Protein 3OC8 (pdb70)

Radius of gyration: 16.74 Å; Cα contacts (8 Å, |Δi|>4): 259; chains: 1; bounding box: 58×38×37 Å

Structure (mmCIF, N/CA/C/O backbone):
data_3OC8
#
_entry.id   3OC8
#
_cell.length_a   64.220
_cell.length_b   80.300
_cell.length_c   56.090
_cell.angle_alpha   90.00
_cell.angle_beta   90.00
_cell.angle_gamma   90.00
#
_symmetry.space_group_name_H-M   'C 2 2 21'
#
loop_
_entity.id
_entity.type
_entity.pdbx_description
1 polymer 'Toxin coregulated pilus biosynthesis protein F'
2 non-polymer '1,4-DIETHYLENE DIOXIDE'
3 non-polymer GLYCEROL
4 non-polymer 'SULFATE ION'
5 water water
#
loop_
_atom_site.group_PDB
_atom_site.id
_atom_site.type_symbol
_atom_site.label_atom_id
_atom_site.label_alt_id
_atom_site.label_comp_id
_atom_site.label_asym_id
_atom_site.label_entity_id
_atom_site.label_seq_id
_atom_site.pdbx_PDB_ins_code
_atom_site.Cartn_x
_atom_site.Cartn_y
_atom_site.Cartn_z
_atom_site.occupancy
_atom_site.B_iso_or_equiv
_atom_site.auth_seq_id
_atom_site.auth_comp_id
_atom_site.auth_asym_id
_atom_site.auth_atom_id
_atom_site.pdbx_PDB_model_num
ATOM 1 N N . MET A 1 4 ? 60.390 4.628 -30.086 1.00 38.85 185 MET A N 1
ATOM 2 C CA . MET A 1 4 ? 59.311 5.647 -30.173 1.00 38.66 185 MET A CA 1
ATOM 3 C C . MET A 1 4 ? 58.617 5.817 -28.807 1.00 36.28 185 MET A C 1
ATOM 4 O O . MET A 1 4 ? 58.514 4.898 -27.987 1.00 35.52 185 MET A O 1
ATOM 6 N N . GLU A 1 5 ? 58.130 7.031 -28.610 1.00 35.20 186 GLU A N 1
ATOM 7 C CA . GLU A 1 5 ? 57.491 7.504 -27.374 1.00 32.53 186 GLU A CA 1
ATOM 8 C C . GLU A 1 5 ? 56.121 6.863 -27.268 1.00 29.28 186 GLU A C 1
ATOM 9 O O . GLU A 1 5 ? 55.501 6.638 -28.282 1.00 29.54 186 GLU A O 1
ATOM 15 N N . ILE A 1 6 ? 55.630 6.605 -26.064 1.00 26.65 187 ILE A N 1
ATOM 16 C CA . ILE A 1 6 ? 54.327 5.938 -25.921 1.00 23.90 187 ILE A CA 1
ATOM 17 C C . ILE A 1 6 ? 53.256 6.960 -25.554 1.00 22.19 187 ILE A C 1
ATOM 18 O O . ILE A 1 6 ? 53.413 7.733 -24.612 1.00 20.04 187 ILE A O 1
ATOM 23 N N . TYR A 1 7 ? 52.178 6.954 -26.331 1.00 20.74 188 TYR A N 1
ATOM 24 C CA . TYR A 1 7 ? 51.021 7.739 -26.080 1.00 20.73 188 TYR A CA 1
ATOM 25 C C . TYR A 1 7 ? 49.836 6.816 -25.823 1.00 21.02 188 TYR A C 1
ATOM 26 O O . TYR A 1 7 ? 49.178 6.415 -26.780 1.00 21.64 188 TYR A O 1
ATOM 35 N N . PRO A 1 8 ? 49.523 6.516 -24.540 1.00 20.25 189 PRO A N 1
ATOM 36 C CA . PRO A 1 8 ? 48.395 5.613 -24.260 1.00 19.84 189 PRO A CA 1
ATOM 37 C C . PRO A 1 8 ? 47.071 6.261 -24.584 1.00 20.10 189 PRO A C 1
ATOM 38 O O . PRO A 1 8 ? 47.015 7.499 -24.775 1.00 20.32 189 PRO A O 1
ATOM 42 N N . HIS A 1 9 ? 46.007 5.468 -24.674 1.00 20.19 190 HIS A N 1
ATOM 43 C CA . HIS A 1 9 ? 44.703 6.047 -24.897 1.00 21.02 190 HIS A CA 1
ATOM 44 C C . HIS A 1 9 ? 44.286 6.818 -23.617 1.00 19.07 190 HIS A C 1
ATOM 45 O O . HIS A 1 9 ? 44.312 6.289 -22.531 1.00 20.11 190 HIS A O 1
ATOM 52 N N . ILE A 1 10 ? 43.914 8.067 -23.766 1.00 19.13 191 ILE A N 1
ATOM 53 C CA . ILE A 1 10 ? 43.513 8.927 -22.638 1.00 18.41 191 ILE A CA 1
ATOM 54 C C . ILE A 1 10 ? 42.177 9.542 -23.032 1.00 18.81 191 ILE A C 1
ATOM 55 O O . ILE A 1 10 ? 42.086 10.223 -24.047 1.00 20.12 191 ILE A O 1
ATOM 60 N N . LYS A 1 11 ? 41.130 9.304 -22.247 1.00 17.99 192 LYS A N 1
ATOM 61 C CA . LYS A 1 11 ? 39.894 10.057 -22.411 1.00 17.35 192 LYS A CA 1
ATOM 62 C C . LYS A 1 11 ? 39.974 11.206 -21.415 1.00 16.43 192 LYS A C 1
ATOM 63 O O . LYS A 1 11 ? 40.332 10.992 -20.248 1.00 14.45 192 LYS A O 1
ATOM 69 N N . VAL A 1 12 ? 39.698 12.422 -21.910 1.00 16.19 193 VAL A N 1
ATOM 70 C CA . VAL A 1 12 ? 39.590 13.652 -21.097 1.00 15.43 193 VAL A CA 1
ATOM 71 C C . VAL A 1 12 ? 38.114 13.919 -20.812 1.00 15.99 193 VAL A C 1
ATOM 72 O O . VAL A 1 12 ? 37.348 14.254 -21.702 1.00 17.29 193 VAL A O 1
ATOM 76 N N . TYR A 1 13 ? 37.700 13.770 -19.568 1.00 14.61 194 TYR A N 1
ATOM 77 C CA . TYR A 1 13 ? 36.337 14.107 -19.230 1.00 15.25 194 TYR A CA 1
ATOM 78 C C . TYR A 1 13 ? 36.104 15.625 -19.192 1.00 15.63 194 TYR A C 1
ATOM 79 O O . TYR A 1 13 ? 36.789 16.384 -18.466 1.00 14.73 194 TYR A O 1
ATOM 88 N N . GLU A 1 14 ? 35.102 16.045 -19.930 1.00 15.12 195 GLU A N 1
ATOM 89 C CA . GLU A 1 14 ? 34.710 17.436 -19.969 1.00 17.20 195 GLU A CA 1
ATOM 90 C C . GLU A 1 14 ? 33.216 17.549 -19.815 1.00 16.91 195 GLU A C 1
ATOM 91 O O . GLU A 1 14 ? 32.486 16.619 -20.104 1.00 15.88 195 GLU A O 1
ATOM 97 N N . GLY A 1 15 ? 32.782 18.699 -19.304 1.00 18.00 196 GLY A N 1
ATOM 98 C CA . GLY A 1 15 ? 31.380 18.962 -19.078 1.00 18.19 196 GLY A CA 1
ATOM 99 C C . GLY A 1 15 ? 31.140 19.727 -17.795 1.00 18.05 196 GLY A C 1
ATOM 100 O O . GLY A 1 15 ? 32.069 20.210 -17.176 1.00 18.98 196 GLY A O 1
ATOM 101 N N . THR A 1 16 ? 29.885 19.753 -17.386 1.00 17.84 197 THR A N 1
ATOM 102 C CA . THR A 1 16 ? 29.428 20.486 -16.237 1.00 17.74 197 THR A CA 1
ATOM 103 C C . THR A 1 16 ? 28.710 19.496 -15.303 1.00 17.37 197 THR A C 1
ATOM 104 O O . THR A 1 16 ? 27.755 18.808 -15.689 1.00 18.33 197 THR A O 1
ATOM 108 N N . LEU A 1 17 ? 29.195 19.396 -14.086 1.00 16.88 198 LEU A N 1
ATOM 109 C CA . LEU A 1 17 ? 28.572 18.493 -13.097 1.00 16.29 198 LEU A CA 1
ATOM 110 C C . LEU A 1 17 ? 27.479 19.273 -12.374 1.00 16.32 198 LEU A C 1
ATOM 111 O O . LEU A 1 17 ? 27.128 20.412 -12.805 1.00 18.00 198 LEU A O 1
ATOM 116 N N . SER A 1 18 ? 26.939 18.695 -11.303 1.00 15.19 199 SER A N 1
ATOM 117 C CA . SER A 1 18 ? 25.685 19.189 -10.710 1.00 15.34 199 SER A CA 1
ATOM 118 C C . SER A 1 18 ? 25.738 20.625 -10.201 1.00 16.33 199 SER A C 1
ATOM 119 O O . SER A 1 18 ? 26.734 21.032 -9.554 1.00 17.73 199 SER A O 1
ATOM 122 N N . ARG A 1 19 ? 24.682 21.385 -10.524 1.00 16.82 200 ARG A N 1
ATOM 123 C CA . ARG A 1 19 ? 24.536 22.769 -10.057 1.00 17.78 200 ARG A CA 1
ATOM 124 C C . ARG A 1 19 ? 23.076 23.059 -9.706 1.00 17.36 200 ARG A C 1
ATOM 125 O O . ARG A 1 19 ? 22.171 22.795 -10.522 1.00 17.65 200 ARG A O 1
ATOM 133 N N . LEU A 1 20 ? 22.870 23.608 -8.514 1.00 16.17 201 LEU A N 1
ATOM 134 C CA . LEU A 1 20 ? 21.551 24.052 -8.076 1.00 16.30 201 LEU A CA 1
ATOM 135 C C . LEU A 1 20 ? 21.720 25.459 -7.458 1.00 16.76 201 LEU A C 1
ATOM 136 O O . LEU A 1 20 ? 21.880 25.610 -6.257 1.00 15.33 201 LEU A O 1
ATOM 141 N N . LYS A 1 21 ? 21.764 26.458 -8.348 1.00 17.33 202 LYS A N 1
ATOM 142 C CA . LYS A 1 21 ? 22.153 27.819 -7.999 1.00 18.39 202 LYS A CA 1
ATOM 143 C C . LYS A 1 21 ? 21.315 28.859 -8.755 1.00 19.12 202 LYS A C 1
ATOM 144 O O . LYS A 1 21 ? 20.873 28.597 -9.876 1.00 17.66 202 LYS A O 1
ATOM 150 N N . PRO A 1 22 ? 21.159 30.084 -8.176 1.00 20.84 203 PRO A N 1
ATOM 151 C CA . PRO A 1 22 ? 20.407 31.106 -8.933 1.00 21.56 203 PRO A CA 1
ATOM 152 C C . PRO A 1 22 ? 21.031 31.427 -10.296 1.00 21.93 203 PRO A C 1
ATOM 153 O O . PRO A 1 22 ? 22.214 31.192 -10.508 1.00 22.50 203 PRO A O 1
ATOM 157 N N . GLY A 1 23 ? 20.206 31.916 -11.211 1.00 22.63 204 GLY A N 1
ATOM 158 C CA . GLY A 1 23 ? 20.651 32.463 -12.487 1.00 24.21 204 GLY A C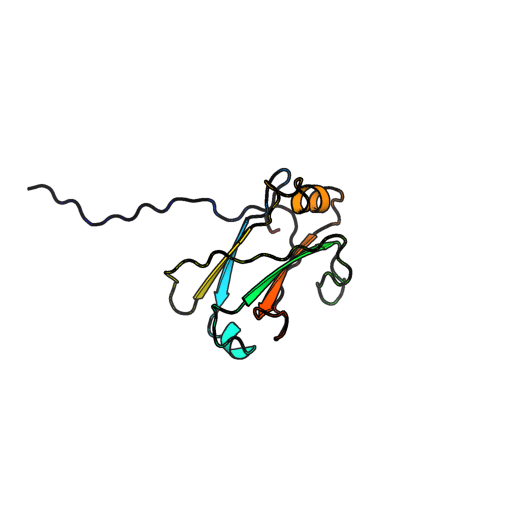A 1
ATOM 159 C C . GLY A 1 23 ? 20.999 31.468 -13.585 1.00 24.92 204 GLY A C 1
ATOM 160 O O . GLY A 1 23 ? 21.497 31.851 -14.638 1.00 24.91 204 GLY A O 1
ATOM 161 N N . GLY A 1 24 ? 20.705 30.189 -13.375 1.00 23.89 205 GLY A N 1
ATOM 162 C CA . GLY A 1 24 ? 21.012 29.176 -14.411 1.00 23.25 205 GLY A CA 1
ATOM 163 C C . GLY A 1 24 ? 20.138 27.946 -14.214 1.00 21.32 205 GLY A C 1
ATOM 164 O O . GLY A 1 24 ? 19.531 27.777 -13.134 1.00 20.21 205 GLY A O 1
ATOM 165 N N . ALA A 1 25 ? 20.046 27.132 -15.271 1.00 19.74 206 ALA A N 1
ATOM 166 C CA . ALA A 1 25 ? 19.427 25.802 -15.193 1.00 18.05 206 ALA A CA 1
ATOM 167 C C . ALA A 1 25 ? 19.950 25.003 -13.989 1.00 16.35 206 ALA A C 1
ATOM 168 O O . ALA A 1 25 ? 21.147 25.065 -13.563 1.00 14.48 206 ALA A O 1
ATOM 170 N N . MET A 1 26 ? 19.041 24.233 -13.409 1.00 16.06 207 MET A N 1
ATOM 171 C CA . MET A 1 26 ? 19.497 23.176 -12.542 1.00 14.81 207 MET A CA 1
ATOM 172 C C . MET A 1 26 ? 20.155 22.139 -13.437 1.00 13.79 207 MET A C 1
ATOM 173 O O . MET A 1 26 ? 19.608 21.745 -14.446 1.00 13.37 207 MET A O 1
ATOM 178 N N . ILE A 1 27 ? 21.330 21.693 -13.021 1.00 13.50 208 ILE A N 1
ATOM 179 C CA . ILE A 1 27 ? 21.953 20.496 -13.572 1.00 13.07 208 ILE A CA 1
ATOM 180 C C . ILE A 1 27 ? 22.078 19.488 -12.466 1.00 11.93 208 ILE A C 1
ATOM 181 O O . ILE A 1 27 ? 22.743 19.759 -11.464 1.00 10.63 208 ILE A O 1
ATOM 186 N N . ALA A 1 28 ? 21.391 18.331 -12.610 1.00 12.38 209 ALA A N 1
ATOM 187 C CA . ALA A 1 28 ? 21.452 17.264 -11.585 1.00 11.82 209 ALA A CA 1
ATOM 188 C C . ALA A 1 28 ? 22.049 16.021 -12.271 1.00 12.73 209 ALA A C 1
ATOM 189 O O . ALA A 1 28 ? 21.414 15.402 -13.145 1.00 11.94 209 ALA A O 1
ATOM 191 N N . VAL A 1 29 ? 23.282 15.681 -11.932 1.00 12.09 210 VAL A N 1
ATOM 192 C CA . VAL A 1 29 ? 23.909 14.485 -12.500 1.00 12.32 210 VAL A CA 1
ATOM 193 C C . VAL A 1 29 ? 23.712 13.401 -11.463 1.00 12.77 210 VAL A C 1
ATOM 194 O O . VAL A 1 29 ? 24.472 13.356 -10.453 1.00 11.57 210 VAL A O 1
ATOM 198 N N . LEU A 1 30 ? 22.660 12.593 -11.661 1.00 12.45 211 LEU A N 1
ATOM 199 C CA . LEU A 1 30 ? 22.155 11.703 -10.604 1.00 12.90 211 LEU A CA 1
ATOM 200 C C . LEU A 1 30 ? 22.489 10.260 -10.927 1.00 12.84 211 LEU A C 1
ATOM 201 O O . LEU A 1 30 ? 22.257 9.817 -12.067 1.00 13.83 211 LEU A O 1
ATOM 206 N N . GLU A 1 31 ? 22.945 9.527 -9.913 1.00 11.80 212 GLU A N 1
ATOM 207 C CA . GLU A 1 31 ? 23.224 8.096 -10.044 1.00 11.62 212 GLU A CA 1
ATOM 208 C C . GLU A 1 31 ? 22.347 7.301 -9.077 1.00 12.06 212 GLU A C 1
ATOM 209 O O . GLU A 1 31 ? 22.343 7.535 -7.890 1.00 12.99 212 GLU A O 1
ATOM 215 N N . TYR A 1 32 ? 21.597 6.367 -9.639 1.00 11.76 213 TYR A N 1
ATOM 216 C CA . TYR A 1 32 ? 20.733 5.453 -8.937 1.00 12.85 213 TYR A CA 1
ATOM 217 C C . TYR A 1 32 ? 21.407 4.070 -8.941 1.00 13.86 213 TYR A C 1
ATOM 218 O O . TYR A 1 32 ? 22.388 3.820 -9.728 1.00 15.05 213 TYR A O 1
ATOM 227 N N . ASP A 1 33 ? 20.902 3.200 -8.083 1.00 15.71 214 ASP A N 1
ATOM 228 C CA . ASP A 1 33 ? 21.246 1.791 -8.091 1.00 18.32 214 ASP A CA 1
ATOM 229 C C . ASP A 1 33 ? 20.267 0.975 -8.942 1.00 17.40 214 ASP A C 1
ATOM 230 O O . ASP A 1 33 ? 19.058 0.959 -8.666 1.00 17.71 214 ASP A O 1
ATOM 235 N N . VAL A 1 34 ? 20.838 0.244 -9.902 1.00 17.33 215 VAL A N 1
ATOM 236 C CA . VAL A 1 34 ? 20.085 -0.626 -10.817 1.00 18.61 215 VAL A CA 1
ATOM 237 C C . VAL A 1 34 ? 19.245 -1.682 -10.088 1.00 20.83 215 VAL A C 1
ATOM 238 O O . VAL A 1 34 ? 18.097 -1.969 -10.496 1.00 21.84 215 VAL A O 1
ATOM 242 N N A ASN A 1 35 ? 19.805 -2.245 -9.025 0.60 21.72 216 ASN A N 1
ATOM 243 N N B ASN A 1 35 ? 19.792 -2.274 -9.024 0.40 21.24 216 ASN A N 1
ATOM 244 C CA A ASN A 1 35 ? 19.090 -3.280 -8.246 0.60 23.52 216 ASN A CA 1
ATOM 245 C CA B ASN A 1 35 ? 19.018 -3.281 -8.256 0.40 22.50 216 ASN A CA 1
ATOM 246 C C A ASN A 1 35 ? 17.838 -2.668 -7.568 0.60 23.13 216 ASN A C 1
ATOM 247 C C B ASN A 1 35 ? 17.801 -2.653 -7.583 0.40 22.63 216 ASN A C 1
ATOM 248 O O A ASN A 1 35 ? 16.743 -3.257 -7.575 0.60 23.87 216 ASN A O 1
ATOM 249 O O B ASN A 1 35 ? 16.700 -3.224 -7.582 0.40 23.37 216 ASN A O 1
ATOM 258 N N . GLU A 1 36 ? 17.992 -1.452 -7.058 1.00 21.99 217 GLU A N 1
ATOM 259 C CA . GLU A 1 36 ? 16.881 -0.700 -6.484 1.00 22.35 217 GLU A CA 1
ATOM 260 C C . GLU A 1 36 ? 15.846 -0.244 -7.562 1.00 22.75 217 GLU A C 1
ATOM 261 O O . GLU A 1 36 ? 14.630 -0.397 -7.387 1.00 21.99 217 GLU A O 1
ATOM 267 N N . LEU A 1 37 ? 16.299 0.275 -8.699 1.00 23.36 218 LEU A N 1
ATOM 268 C CA . LEU A 1 37 ? 15.330 0.571 -9.766 1.00 24.36 218 LEU A CA 1
ATOM 269 C C . LEU A 1 37 ? 14.520 -0.666 -10.232 1.00 26.89 218 LEU A C 1
ATOM 270 O O . LEU A 1 37 ? 13.288 -0.611 -10.314 1.00 27.90 218 LEU A O 1
ATOM 275 N N . SER A 1 38 ? 15.219 -1.769 -10.498 1.00 28.35 219 SER A N 1
ATOM 276 C CA . SER A 1 38 ? 14.588 -3.007 -10.973 1.00 30.95 219 SER A CA 1
ATOM 277 C C . SER A 1 38 ? 13.549 -3.506 -10.005 1.00 32.28 219 SER A C 1
ATOM 278 O O . SER A 1 38 ? 12.474 -3.984 -10.447 1.00 34.43 219 SER A O 1
ATOM 281 N N . LYS A 1 39 ? 13.882 -3.450 -8.710 1.00 31.45 220 LYS A N 1
ATOM 282 C CA . LYS A 1 39 ? 12.944 -3.759 -7.637 1.00 31.93 220 LYS A CA 1
ATOM 283 C C . LYS A 1 39 ? 11.629 -2.942 -7.667 1.00 31.93 220 LYS A C 1
ATOM 284 O O . LYS A 1 39 ? 10.573 -3.532 -7.472 1.00 33.71 220 LYS A O 1
ATOM 290 N N . HIS A 1 40 ? 11.673 -1.616 -7.921 1.00 29.92 221 HIS A N 1
ATOM 291 C CA . HIS A 1 40 ? 10.439 -0.775 -8.018 1.00 29.97 221 HIS A CA 1
ATOM 292 C C . HIS A 1 40 ? 9.812 -0.780 -9.435 1.00 30.87 221 HIS A C 1
ATOM 293 O O . HIS A 1 40 ? 9.000 0.095 -9.774 1.00 30.76 221 HIS A O 1
ATOM 300 N N . GLY A 1 41 ? 10.211 -1.755 -10.261 1.00 31.29 222 GLY A N 1
ATOM 301 C CA . GLY A 1 41 ? 9.558 -2.040 -11.543 1.00 31.60 222 GLY A CA 1
ATOM 302 C C . GLY A 1 41 ? 10.181 -1.367 -12.751 1.00 31.36 222 GLY A C 1
ATOM 303 O O . GLY A 1 41 ? 9.566 -1.320 -13.804 1.00 29.55 222 GLY A O 1
ATOM 304 N N . TYR A 1 42 ? 11.400 -0.853 -12.603 1.00 31.41 223 TYR A N 1
ATOM 305 C CA . TYR A 1 42 ? 12.107 -0.209 -13.729 1.00 32.31 223 TYR A CA 1
ATOM 306 C C . TYR A 1 42 ? 12.913 -1.202 -14.588 1.00 34.69 223 TYR A C 1
ATOM 307 O O . TYR A 1 42 ? 14.053 -1.542 -14.326 1.00 35.43 223 TYR A O 1
ATOM 316 N N . THR A 1 43 ? 12.266 -1.706 -15.629 1.00 37.67 224 THR A N 1
ATOM 317 C CA . THR A 1 43 ? 12.870 -2.786 -16.419 1.00 39.76 224 THR A CA 1
ATOM 318 C C . THR A 1 43 ? 13.847 -2.227 -17.464 1.00 38.86 224 THR A C 1
ATOM 319 O O . THR A 1 43 ? 14.998 -2.673 -17.548 1.00 39.41 224 THR A O 1
ATOM 323 N N . ASN A 1 44 ? 13.349 -1.286 -18.264 1.00 38.05 225 ASN A N 1
ATOM 324 C CA . ASN A 1 44 ? 14.148 -0.539 -19.227 1.00 37.57 225 ASN A CA 1
ATOM 325 C C . ASN A 1 44 ? 14.493 0.745 -18.476 1.00 35.20 225 ASN A C 1
ATOM 326 O O . ASN A 1 44 ? 13.608 1.615 -18.214 1.00 33.00 225 ASN A O 1
ATOM 331 N N . LEU A 1 45 ? 15.764 0.827 -18.096 1.00 32.62 226 LEU A N 1
ATOM 332 C CA . LEU A 1 45 ? 16.310 1.996 -17.460 1.00 31.18 226 LEU A CA 1
ATOM 333 C C . LEU A 1 45 ? 16.255 3.202 -18.408 1.00 30.10 226 LEU A C 1
ATOM 334 O O . LEU A 1 45 ? 16.385 4.334 -17.974 1.00 28.17 226 LEU A O 1
ATOM 339 N N . TRP A 1 46 ? 16.070 2.945 -19.697 1.00 30.79 227 TRP A N 1
ATOM 340 C CA . TRP A 1 46 ? 15.980 4.010 -20.703 1.00 32.12 227 TRP A CA 1
ATOM 341 C C . TRP A 1 46 ? 14.626 4.710 -20.757 1.00 31.96 227 TRP A C 1
ATOM 342 O O . TRP A 1 46 ? 14.552 5.841 -21.229 1.00 33.25 227 TRP A O 1
ATOM 345 N N . ASP A 1 47 ? 13.588 4.028 -20.281 1.00 32.09 228 ASP A N 1
ATOM 346 C CA . ASP A 1 47 ? 12.212 4.438 -20.382 1.00 32.29 228 ASP A CA 1
ATOM 347 C C . ASP A 1 47 ? 11.755 5.150 -19.122 1.00 30.81 228 ASP A C 1
ATOM 348 O O . ASP A 1 47 ? 11.060 4.589 -18.242 1.00 30.23 228 ASP A O 1
ATOM 353 N N . VAL A 1 48 ? 12.179 6.394 -19.034 1.00 29.33 229 VAL A N 1
ATOM 354 C CA . VAL A 1 48 ? 11.979 7.187 -17.824 1.00 28.49 229 VAL A CA 1
ATOM 355 C C . VAL A 1 48 ? 11.794 8.655 -18.196 1.00 27.61 229 VAL A C 1
ATOM 356 O O . VAL A 1 48 ? 12.358 9.159 -19.187 1.00 28.69 229 VAL A O 1
ATOM 360 N N . GLN A 1 49 ? 11.080 9.346 -17.328 1.00 25.26 230 GLN A N 1
ATOM 361 C CA . GLN A 1 49 ? 10.823 10.718 -17.455 1.00 24.27 230 GLN A CA 1
ATOM 362 C C . GLN A 1 49 ? 11.130 11.307 -16.103 1.00 21.46 230 GLN A C 1
ATOM 363 O O . GLN A 1 49 ? 10.975 10.625 -15.066 1.00 20.58 230 GLN A O 1
ATOM 369 N N . PHE A 1 50 ? 11.536 12.563 -16.102 1.00 18.68 231 PHE A N 1
ATOM 370 C CA . PHE A 1 50 ? 11.795 13.283 -14.850 1.00 18.19 231 PHE A CA 1
ATOM 371 C C . PHE A 1 50 ? 10.909 14.484 -14.787 1.00 18.29 231 PHE A C 1
ATOM 372 O O . PHE A 1 50 ? 10.641 15.113 -15.802 1.00 17.73 231 PHE A O 1
ATOM 380 N N . LYS A 1 51 ? 10.395 14.745 -13.601 1.00 18.87 232 LYS A N 1
ATOM 381 C CA . LYS A 1 51 ? 9.780 16.027 -13.285 1.00 20.09 232 LYS A CA 1
ATOM 382 C C . LYS A 1 51 ? 10.613 16.731 -12.220 1.00 18.62 232 LYS A C 1
ATOM 383 O O . LYS A 1 51 ? 11.108 16.087 -11.270 1.00 19.11 232 LYS A O 1
ATOM 389 N N . VAL A 1 52 ? 10.823 18.024 -12.423 1.00 16.74 233 VAL A N 1
ATOM 390 C CA . VAL A 1 52 ? 11.495 18.860 -11.474 1.00 15.22 233 VAL A CA 1
ATOM 391 C C . VAL A 1 52 ? 10.359 19.671 -10.821 1.00 15.94 233 VAL A C 1
ATOM 392 O O . VAL A 1 52 ? 9.547 20.344 -11.483 1.00 16.66 233 VAL A O 1
ATOM 396 N N . LEU A 1 53 ? 10.261 19.504 -9.521 1.00 15.18 234 LEU A N 1
ATOM 397 C CA . LEU A 1 53 ? 9.249 20.130 -8.644 1.00 15.98 234 LEU A CA 1
ATOM 398 C C . LEU A 1 53 ? 9.808 21.285 -7.780 1.00 15.71 234 LEU A C 1
ATOM 399 O O . LEU A 1 53 ? 10.799 21.114 -7.056 1.00 15.33 234 LEU A O 1
ATOM 404 N N . VAL A 1 54 ? 9.186 22.461 -7.849 1.00 14.73 235 VAL A N 1
ATOM 405 C CA . VAL A 1 54 ? 9.629 23.556 -6.985 1.00 14.70 235 VAL A CA 1
ATOM 406 C C . VAL A 1 54 ? 8.478 23.901 -6.031 1.00 14.57 235 VAL A C 1
ATOM 407 O O . VAL A 1 54 ? 7.328 24.127 -6.465 1.00 15.53 235 VAL A O 1
ATOM 411 N N . GLY A 1 55 ? 8.802 23.909 -4.758 1.00 14.70 236 GLY A N 1
ATOM 412 C CA . GLY A 1 55 ? 7.828 24.244 -3.709 1.00 16.08 236 GLY A CA 1
ATOM 413 C C . GLY A 1 55 ? 8.284 23.868 -2.317 1.00 14.94 236 GLY A C 1
ATOM 414 O O . GLY A 1 55 ? 9.495 23.748 -2.051 1.00 14.47 236 GLY A O 1
ATOM 415 N N . VAL A 1 56 ? 7.312 23.654 -1.440 1.00 15.53 237 VAL A N 1
ATOM 416 C CA . VAL A 1 56 ? 7.603 23.354 -0.026 1.00 15.73 237 VAL A CA 1
ATOM 417 C C . VAL A 1 56 ? 7.187 21.910 0.258 1.00 15.99 237 VAL A C 1
ATOM 418 O O . VAL A 1 56 ? 6.043 21.564 -0.022 1.00 16.13 237 VAL A O 1
ATOM 422 N N . PRO A 1 57 ? 8.114 21.074 0.801 1.00 16.62 238 PRO A N 1
ATOM 423 C CA . PRO A 1 57 ? 7.797 19.669 1.052 1.00 18.00 238 PRO A CA 1
ATOM 424 C C . PRO A 1 57 ? 6.922 19.451 2.221 1.00 19.92 238 PRO A C 1
ATOM 425 O O . PRO A 1 57 ? 6.874 20.278 3.154 1.00 21.34 238 PRO A O 1
ATOM 429 N N . HIS A 1 58 ? 6.202 18.349 2.145 1.00 21.51 239 HIS A N 1
ATOM 430 C CA . HIS A 1 58 ? 5.273 18.008 3.182 1.00 23.31 239 HIS A CA 1
ATOM 431 C C . HIS A 1 58 ? 6.103 17.602 4.449 1.00 24.31 239 HIS A C 1
ATOM 432 O O . HIS A 1 58 ? 7.085 16.852 4.334 1.00 23.76 239 HIS A O 1
ATOM 439 N N . ALA A 1 59 ? 5.704 18.078 5.634 1.00 24.94 240 ALA A N 1
ATOM 440 C CA . ALA A 1 59 ? 6.527 17.893 6.837 1.00 26.68 240 ALA A CA 1
ATOM 441 C C . ALA A 1 59 ? 6.725 16.402 7.235 1.00 27.92 240 ALA A C 1
ATOM 442 O O . ALA A 1 59 ? 7.709 16.025 7.898 1.00 28.05 240 ALA A O 1
ATOM 444 N N . GLU A 1 60 ? 5.778 15.551 6.848 1.00 29.06 241 GLU A N 1
ATOM 445 C CA . GLU A 1 60 ? 5.841 14.133 7.213 1.00 30.46 241 GLU A CA 1
ATOM 446 C C . GLU A 1 60 ? 6.453 13.254 6.098 1.00 28.87 241 GLU A C 1
ATOM 447 O O . GLU A 1 60 ? 7.271 12.377 6.392 1.00 29.58 241 GLU A O 1
ATOM 453 N N . THR A 1 61 ? 6.077 13.491 4.837 1.00 27.27 242 THR A N 1
ATOM 454 C CA . THR A 1 61 ? 6.510 12.619 3.707 1.00 26.06 242 THR A CA 1
ATOM 455 C C . THR A 1 61 ? 7.704 13.157 2.947 1.00 24.02 242 THR A C 1
ATOM 456 O O . THR A 1 61 ? 8.389 12.370 2.269 1.00 24.48 242 THR A O 1
ATOM 460 N N . GLY A 1 62 ? 7.960 14.466 3.020 1.00 21.31 243 GLY A N 1
ATOM 461 C CA . GLY A 1 62 ? 9.090 15.070 2.284 1.00 20.77 243 GLY A CA 1
ATOM 462 C C . GLY A 1 62 ? 8.761 15.415 0.814 1.00 19.49 243 GLY A C 1
ATOM 463 O O . GLY A 1 62 ? 9.574 16.001 0.093 1.00 18.73 243 GLY A O 1
ATOM 464 N N . VAL A 1 63 ? 7.553 15.067 0.396 1.00 19.36 244 VAL A N 1
ATOM 465 C CA . VAL A 1 63 ? 7.133 15.291 -0.987 1.00 18.70 244 VAL A CA 1
ATOM 466 C C . VAL A 1 63 ? 6.536 16.704 -1.139 1.00 17.68 244 VAL A C 1
ATOM 467 O O . VAL A 1 63 ? 5.738 17.184 -0.321 1.00 16.55 244 VAL A O 1
ATOM 471 N N . ILE A 1 64 ? 6.925 17.335 -2.226 1.00 17.08 245 ILE A N 1
ATOM 472 C CA . ILE A 1 64 ? 6.270 18.561 -2.687 1.00 17.84 245 ILE A CA 1
ATOM 473 C C . ILE A 1 64 ? 4.975 18.210 -3.454 1.00 19.71 245 ILE A C 1
ATOM 474 O O . ILE A 1 64 ? 4.993 18.033 -4.707 1.00 19.18 245 ILE A O 1
ATOM 479 N N . TYR A 1 65 ? 3.860 18.120 -2.696 1.00 20.52 246 TYR A N 1
ATOM 480 C CA . TYR A 1 65 ? 2.584 17.753 -3.255 1.00 21.82 246 TYR A CA 1
ATOM 481 C C . TYR A 1 65 ? 1.938 18.858 -4.078 1.00 22.19 246 TYR A C 1
ATOM 482 O O . TYR A 1 65 ? 1.192 18.573 -5.018 1.00 20.90 246 TYR A O 1
ATOM 491 N N . ASP A 1 66 ? 2.205 20.104 -3.722 1.00 22.63 247 ASP A N 1
ATOM 492 C CA . ASP A 1 66 ? 1.564 21.239 -4.401 1.00 23.51 247 ASP A CA 1
ATOM 493 C C . ASP A 1 66 ? 2.653 22.147 -4.889 1.00 21.70 247 ASP A C 1
ATOM 494 O O . ASP A 1 66 ? 2.810 23.244 -4.358 1.00 19.72 247 ASP A O 1
ATOM 499 N N . PRO A 1 67 ? 3.453 21.672 -5.871 1.00 21.47 248 PRO A N 1
ATOM 500 C CA . PRO A 1 67 ? 4.526 22.508 -6.412 1.00 20.57 248 PRO A CA 1
ATOM 501 C C . PRO A 1 67 ? 3.978 23.838 -6.951 1.00 20.22 248 PRO A C 1
ATOM 502 O O . PRO A 1 67 ? 2.865 23.904 -7.478 1.00 20.49 248 PRO A O 1
ATOM 506 N N . VAL A 1 68 ? 4.744 24.895 -6.760 1.00 20.13 249 VAL A N 1
ATOM 507 C CA . VAL A 1 68 ? 4.447 26.188 -7.393 1.00 19.95 249 VAL A CA 1
ATOM 508 C C . VAL A 1 68 ? 4.904 26.200 -8.850 1.00 19.78 249 VAL A C 1
ATOM 509 O O . VAL A 1 68 ? 4.400 26.945 -9.656 1.00 19.28 249 VAL A O 1
ATOM 513 N N . TYR A 1 69 ? 5.843 25.327 -9.195 1.00 20.09 250 TYR A N 1
ATOM 514 C CA . TYR A 1 69 ? 6.328 25.195 -10.552 1.00 17.93 250 TYR A CA 1
ATOM 515 C C . TYR A 1 69 ? 6.739 23.688 -10.746 1.00 18.11 250 TYR A C 1
ATOM 516 O O . TYR A 1 69 ? 7.330 23.055 -9.830 1.00 15.25 250 TYR A O 1
ATOM 525 N N A GLU A 1 70 ? 6.339 23.113 -11.871 0.50 1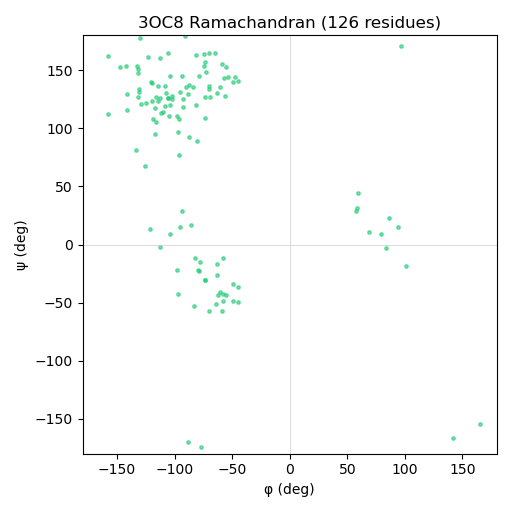7.75 251 GLU A N 1
ATOM 526 N N B GLU A 1 70 ? 6.471 23.181 -11.951 0.50 17.64 251 GLU A N 1
ATOM 527 C CA A GLU A 1 70 ? 6.882 21.830 -12.285 0.50 18.87 251 GLU A CA 1
ATOM 528 C CA B GLU A 1 70 ? 6.682 21.781 -12.342 0.50 18.68 251 GLU A CA 1
ATOM 529 C C A GLU A 1 70 ? 7.460 21.996 -13.674 0.50 18.18 251 GLU A C 1
ATOM 530 C C B GLU A 1 70 ? 7.236 21.751 -13.773 0.50 18.18 251 GLU A C 1
ATOM 531 O O A GLU A 1 70 ? 7.063 22.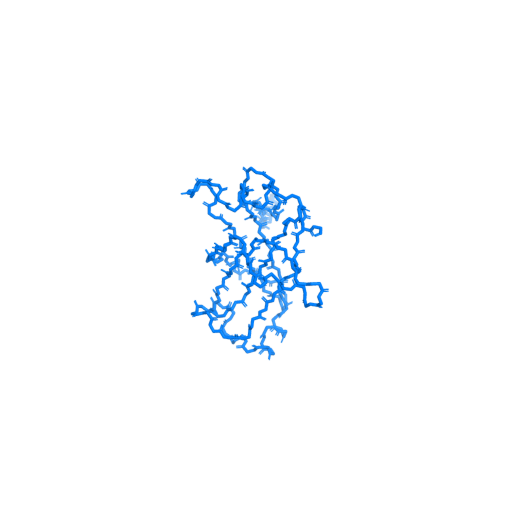878 -14.427 0.50 19.09 251 GLU A O 1
ATOM 532 O O B GLU A 1 70 ? 6.560 22.222 -14.674 0.50 18.14 251 GLU A O 1
ATOM 543 N N . GLU A 1 71 ? 8.384 21.113 -14.000 1.00 18.25 252 GLU A N 1
ATOM 544 C CA . GLU A 1 71 ? 9.005 21.034 -15.319 1.00 17.00 252 GLU A CA 1
ATOM 545 C C . GLU A 1 71 ? 9.355 19.574 -15.673 1.00 16.80 252 GLU A C 1
ATOM 546 O O . GLU A 1 71 ? 10.008 18.875 -14.899 1.00 14.77 252 GLU A O 1
ATOM 552 N N . THR A 1 72 ? 8.914 19.116 -16.842 1.00 18.07 253 THR A N 1
ATOM 553 C CA . THR A 1 72 ? 9.277 17.799 -17.359 1.00 18.87 253 THR A CA 1
ATOM 554 C C . THR A 1 72 ? 10.604 17.912 -18.057 1.00 19.05 253 THR A C 1
ATOM 555 O O . THR A 1 72 ? 10.830 18.896 -18.803 1.00 18.80 253 THR A O 1
ATOM 559 N N . VAL A 1 73 ? 11.485 16.935 -17.787 1.00 18.10 254 VAL A N 1
ATOM 560 C CA . VAL A 1 73 ? 12.837 16.897 -18.350 1.00 16.27 254 VAL A CA 1
ATOM 561 C C . VAL A 1 73 ? 13.168 15.533 -18.947 1.00 16.21 254 VAL A C 1
ATOM 562 O O . VAL A 1 73 ? 12.930 14.468 -18.345 1.00 16.68 254 VAL A O 1
ATOM 566 N N . LYS A 1 74 ? 13.679 15.577 -20.159 1.00 15.85 255 LYS A N 1
ATOM 567 C CA . LYS A 1 74 ? 14.153 14.384 -20.837 1.00 16.78 255 LYS A CA 1
ATOM 568 C C . LYS A 1 74 ? 15.606 14.368 -20.477 1.00 16.30 255 LYS A C 1
ATOM 569 O O . LYS A 1 74 ? 16.299 15.325 -20.752 1.00 16.38 255 LYS A O 1
ATOM 575 N N . PRO A 1 75 ? 16.058 13.315 -19.773 1.00 15.86 256 PRO A N 1
ATOM 576 C CA . PRO A 1 75 ? 17.442 13.294 -19.349 1.00 15.55 256 PRO A CA 1
ATOM 577 C C . PRO A 1 75 ? 18.427 13.006 -20.496 1.00 16.12 256 PRO A C 1
ATOM 578 O O . PRO A 1 75 ? 18.065 12.458 -21.503 1.00 17.00 256 PRO A O 1
ATOM 582 N N . TYR A 1 76 ? 19.665 13.430 -20.294 1.00 16.85 257 TYR A N 1
ATOM 583 C CA . TYR A 1 76 ? 20.817 12.919 -21.019 1.00 16.74 257 TYR A CA 1
ATOM 584 C C . TYR A 1 76 ? 21.328 11.722 -20.270 1.00 15.79 257 TYR A C 1
ATOM 585 O O . TYR A 1 76 ? 21.532 11.813 -19.092 1.00 16.15 257 TYR A O 1
ATOM 594 N N . GLN A 1 77 ? 21.537 10.610 -20.962 1.00 15.47 258 GLN A N 1
ATOM 595 C CA . GLN A 1 77 ? 21.986 9.361 -20.325 1.00 15.86 258 GLN A CA 1
ATOM 596 C C . GLN A 1 77 ? 23.371 8.954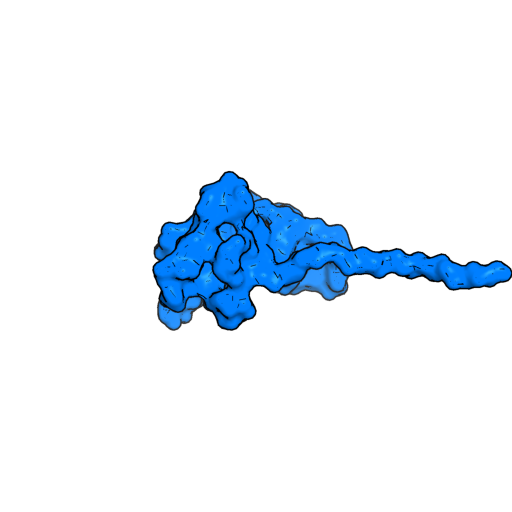 -20.829 1.00 15.26 258 GLN A C 1
ATOM 597 O O . GLN A 1 77 ? 23.514 8.546 -21.948 1.00 15.58 258 GLN A O 1
ATOM 603 N N . PRO A 1 78 ? 24.393 9.133 -20.017 1.00 15.10 259 PRO A N 1
ATOM 604 C CA . PRO A 1 78 ? 25.749 8.636 -20.304 1.00 16.51 259 PRO A CA 1
ATOM 605 C C . PRO A 1 78 ? 25.750 7.183 -20.711 1.00 17.92 259 PRO A C 1
ATOM 606 O O . PRO A 1 78 ? 24.990 6.359 -20.116 1.00 18.61 259 PRO A O 1
ATOM 610 N N . SER A 1 79 ? 26.574 6.825 -21.702 1.00 18.61 260 SER A N 1
ATOM 611 C CA . SER A 1 79 ? 26.604 5.445 -22.204 1.00 19.68 260 SER A CA 1
ATOM 612 C C . SER A 1 79 ? 27.277 4.474 -21.272 1.00 18.11 260 SER A C 1
ATOM 613 O O . SER A 1 79 ? 26.904 3.318 -21.218 1.00 18.05 260 SER A O 1
ATOM 616 N N . ASN A 1 80 ? 28.247 4.963 -20.517 1.00 16.94 261 ASN A N 1
ATOM 617 C CA . ASN A 1 80 ? 29.059 4.161 -19.618 1.00 17.58 261 ASN A CA 1
ATOM 618 C C . ASN A 1 80 ? 28.730 4.405 -18.157 1.00 16.53 261 ASN A C 1
ATOM 619 O O . ASN A 1 80 ? 28.629 5.536 -17.704 1.00 16.71 261 ASN A O 1
ATOM 624 N N . ASN A 1 81 ? 28.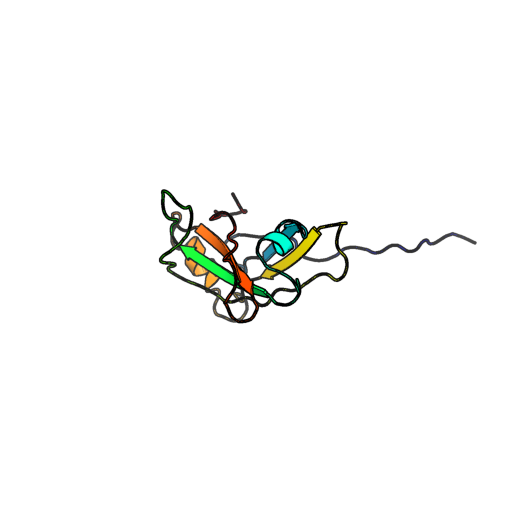522 3.318 -17.431 1.00 15.29 262 ASN A N 1
ATOM 625 C CA . ASN A 1 81 ? 28.109 3.404 -16.052 1.00 15.12 262 ASN A CA 1
ATOM 626 C C . ASN A 1 81 ? 28.978 2.489 -15.184 1.00 15.78 262 ASN A C 1
ATOM 627 O O . ASN A 1 81 ? 29.376 1.355 -15.577 1.00 16.83 262 ASN A O 1
ATOM 632 N N . LEU A 1 82 ? 29.176 2.938 -13.958 1.00 15.52 263 LEU A N 1
ATOM 633 C CA . LEU A 1 82 ? 29.767 2.093 -12.937 1.00 15.05 263 LEU A CA 1
ATOM 634 C C . LEU A 1 82 ? 28.928 0.785 -12.798 1.00 16.33 263 LEU A C 1
ATOM 635 O O . LEU A 1 82 ? 27.735 0.807 -13.053 1.00 16.16 263 LEU A O 1
ATOM 640 N N . THR A 1 83 ? 29.559 -0.316 -12.367 1.00 15.95 264 THR A N 1
ATOM 641 C CA . THR A 1 83 ? 28.843 -1.560 -12.168 1.00 17.67 264 THR A CA 1
ATOM 642 C C . THR A 1 83 ? 27.656 -1.356 -11.198 1.00 16.87 264 THR A C 1
ATOM 643 O O . THR A 1 83 ? 27.801 -0.763 -10.147 1.00 14.29 264 THR A O 1
ATOM 647 N N . GLY A 1 84 ? 26.481 -1.794 -11.672 1.00 17.76 265 GLY A N 1
ATOM 648 C CA . GLY A 1 84 ? 25.204 -1.724 -10.970 1.00 17.94 265 GLY A CA 1
ATOM 649 C C . GLY A 1 84 ? 24.641 -0.324 -10.795 1.00 15.84 265 GLY A C 1
ATOM 650 O O . GLY A 1 84 ? 23.661 -0.157 -10.053 1.00 18.06 265 GLY A O 1
ATOM 651 N N . LYS A 1 85 ? 25.205 0.671 -11.462 1.00 13.95 266 LYS A N 1
ATOM 652 C CA . LYS A 1 85 ? 24.716 2.057 -11.331 1.00 13.28 266 LYS A CA 1
ATOM 653 C C . LYS A 1 85 ? 24.085 2.547 -12.628 1.00 13.97 266 LYS A C 1
ATOM 654 O O . LYS A 1 85 ? 24.370 2.017 -13.695 1.00 13.60 266 LYS A O 1
ATOM 660 N N . LYS A 1 86 ? 23.270 3.595 -12.517 1.00 14.33 267 LYS A N 1
ATOM 661 C CA . LYS A 1 86 ? 22.660 4.231 -13.669 1.00 13.99 267 LYS A CA 1
ATOM 662 C C . LYS A 1 86 ? 22.619 5.742 -13.491 1.00 14.30 267 LYS A C 1
ATOM 663 O O . LYS A 1 86 ? 21.946 6.266 -12.570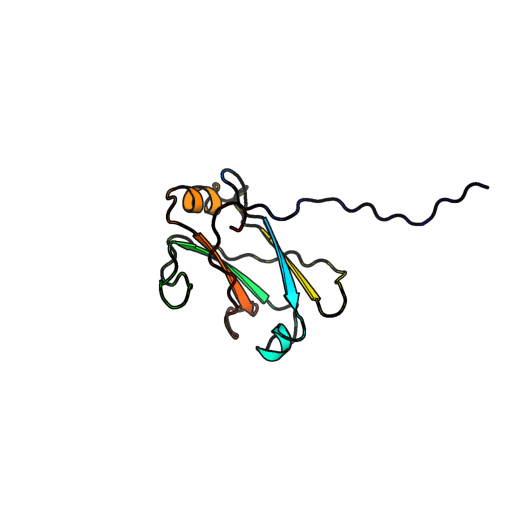 1.00 13.30 267 LYS A O 1
ATOM 669 N N . LEU A 1 87 ? 23.356 6.416 -14.384 1.00 14.15 268 LEU A N 1
ATOM 670 C CA . LEU A 1 87 ? 23.453 7.892 -14.417 1.00 14.31 268 LEU A CA 1
ATOM 671 C C . LEU A 1 87 ? 22.356 8.486 -15.317 1.00 14.45 268 LEU A C 1
ATOM 672 O O . LEU A 1 87 ? 22.058 7.995 -16.414 1.00 14.66 268 LEU A O 1
ATOM 677 N N . TYR A 1 88 ? 21.728 9.533 -14.809 1.00 14.58 269 TYR A N 1
ATOM 678 C CA . TYR A 1 88 ? 20.861 10.401 -15.602 1.00 14.06 269 TYR A CA 1
ATOM 679 C C . TYR A 1 88 ? 21.271 11.850 -15.324 1.00 13.39 269 TYR A C 1
ATOM 680 O O . TYR A 1 88 ? 21.452 12.240 -14.179 1.00 12.84 269 TYR A O 1
ATOM 689 N N . ASN A 1 89 ? 21.403 12.637 -16.393 1.00 13.21 270 ASN A N 1
ATOM 690 C CA . ASN A 1 89 ? 21.725 14.044 -16.290 1.00 12.52 270 ASN A CA 1
ATOM 691 C C . ASN A 1 89 ? 20.436 14.809 -16.572 1.00 13.44 270 ASN A C 1
ATOM 692 O O . ASN A 1 89 ? 19.930 14.816 -17.721 1.00 13.82 270 ASN A O 1
ATOM 697 N N . VAL A 1 90 ? 19.911 15.439 -15.511 1.00 13.04 271 VAL A N 1
ATOM 698 C CA . VAL A 1 90 ? 18.611 16.115 -15.530 1.00 12.97 271 VAL A CA 1
ATOM 699 C C . VAL A 1 90 ? 18.902 17.620 -15.444 1.00 13.42 271 VAL A C 1
ATOM 700 O O . VAL A 1 90 ? 19.499 18.064 -14.475 1.00 14.07 271 VAL A O 1
ATOM 704 N N . SER A 1 91 ? 18.573 18.370 -16.523 1.00 14.78 272 SER A N 1
ATOM 705 C CA . SER A 1 91 ? 18.911 19.799 -16.656 1.00 14.88 272 SER A CA 1
ATOM 706 C C . SER A 1 91 ? 17.651 20.514 -17.094 1.00 14.38 272 SER A C 1
ATOM 707 O O . SER A 1 91 ? 17.016 20.074 -18.051 1.00 15.35 272 SER A O 1
ATOM 710 N N . THR A 1 92 ? 17.280 21.565 -16.358 1.00 12.97 273 THR A N 1
ATOM 711 C CA . THR A 1 92 ? 16.075 22.323 -16.629 1.00 13.50 273 THR A CA 1
ATOM 712 C C . THR A 1 92 ? 16.316 23.198 -17.889 1.00 14.21 273 THR A C 1
ATOM 713 O O . THR A 1 92 ? 17.453 23.354 -18.286 1.00 13.77 273 THR A O 1
ATOM 717 N N . ASN A 1 93 ? 15.255 23.722 -18.491 1.00 15.65 274 ASN A N 1
ATOM 718 C CA . ASN A 1 93 ? 15.315 24.454 -19.771 1.00 16.88 274 ASN A CA 1
ATOM 719 C C . ASN A 1 93 ? 15.444 26.009 -19.621 1.00 17.74 274 ASN A C 1
ATOM 720 O O . ASN A 1 93 ? 15.012 26.778 -20.518 1.00 16.72 274 ASN A O 1
ATOM 725 N N . ASP A 1 94 ? 16.059 26.460 -18.530 1.00 17.83 275 ASP A N 1
ATOM 726 C CA . ASP A 1 94 ? 16.113 27.914 -18.192 1.00 19.25 275 ASP A CA 1
ATOM 727 C C . ASP A 1 94 ? 16.562 28.836 -19.320 1.00 21.77 275 ASP A C 1
ATOM 728 O O . ASP A 1 94 ? 15.922 29.855 -19.601 1.00 19.41 275 ASP A O 1
ATOM 733 N N . MET A 1 95 ? 17.669 28.445 -19.952 1.00 23.69 276 MET A N 1
ATOM 734 C CA . MET A 1 95 ? 18.232 29.180 -21.085 1.00 26.59 276 MET A CA 1
ATOM 735 C C . MET A 1 95 ? 17.191 29.521 -22.178 1.00 26.87 276 MET A C 1
ATOM 736 O O . MET A 1 95 ? 17.278 30.559 -22.791 1.00 29.27 276 MET A O 1
ATOM 741 N N . HIS A 1 96 ? 16.200 28.663 -22.412 1.00 27.07 277 HIS A N 1
ATOM 742 C CA . HIS A 1 96 ? 15.234 28.826 -23.510 1.00 27.71 277 HIS A CA 1
ATOM 743 C C . HIS A 1 96 ? 13.810 29.120 -23.046 1.00 27.31 277 HIS A C 1
ATOM 744 O O . HIS A 1 96 ? 12.921 29.246 -23.905 1.00 27.01 277 HIS A O 1
ATOM 751 N N . ASN A 1 97 ? 13.534 29.165 -21.732 1.00 24.64 278 ASN A N 1
ATOM 752 C CA . ASN A 1 97 ? 12.148 29.364 -21.338 1.00 24.14 278 ASN A CA 1
ATOM 753 C C . ASN A 1 97 ? 11.891 30.603 -20.471 1.00 24.27 278 ASN A C 1
ATOM 754 O O . ASN A 1 97 ? 10.818 30.698 -19.882 1.00 23.72 278 ASN A O 1
ATOM 759 N N . GLY A 1 98 ? 12.870 31.506 -20.386 1.00 24.66 279 GLY A N 1
ATOM 760 C CA . GLY A 1 98 ? 12.794 32.644 -19.464 1.00 25.74 279 GLY A CA 1
ATOM 761 C C . GLY A 1 98 ? 13.278 32.412 -18.012 1.00 25.72 279 GLY A C 1
ATOM 762 O O . GLY A 1 98 ? 12.899 33.172 -17.069 1.00 26.10 279 GLY A O 1
ATOM 763 N N . TYR A 1 99 ? 14.140 31.390 -17.845 1.00 23.67 280 TYR A N 1
ATOM 764 C CA . TYR A 1 99 ? 14.728 31.067 -16.564 1.00 22.07 280 TYR A CA 1
ATOM 765 C C . TYR A 1 99 ? 13.660 30.734 -15.525 1.00 21.13 280 TYR A C 1
ATOM 766 O O . TYR A 1 99 ? 13.763 31.137 -14.350 1.00 19.37 280 TYR A O 1
ATOM 775 N N . LYS A 1 100 ? 12.692 29.927 -15.948 1.00 19.09 281 LYS A N 1
ATOM 776 C CA . LYS A 1 100 ? 11.522 29.637 -15.132 1.00 19.23 281 LYS A CA 1
ATOM 777 C C . LYS A 1 100 ? 11.878 28.883 -13.823 1.00 18.63 281 LYS A C 1
ATOM 778 O O . LYS A 1 100 ? 11.444 29.276 -12.716 1.00 18.15 281 LYS A O 1
ATOM 784 N N . TRP A 1 101 ? 12.629 27.787 -13.953 1.00 16.47 282 TRP A N 1
ATOM 785 C CA . TRP A 1 101 ? 13.030 27.031 -12.781 1.00 15.35 282 TRP A CA 1
ATOM 786 C C . TRP A 1 101 ? 13.843 27.917 -11.792 1.00 15.45 282 TRP A C 1
ATOM 787 O O . TRP A 1 101 ? 13.510 27.954 -10.625 1.00 13.73 282 TRP A O 1
ATOM 798 N N . SER A 1 102 ? 14.948 28.518 -12.226 1.00 15.95 283 SER A N 1
ATOM 799 C CA . SER A 1 102 ? 15.773 29.329 -11.305 1.00 16.74 283 SER A CA 1
ATOM 800 C C . SER A 1 102 ? 15.043 30.550 -10.718 1.00 17.24 283 SER A C 1
ATOM 801 O O . SER A 1 102 ? 15.155 30.801 -9.549 1.00 18.23 283 SER A O 1
ATOM 804 N N . ASN A 1 103 ? 14.302 31.296 -11.520 1.00 17.89 284 ASN A N 1
ATOM 805 C CA . ASN A 1 103 ? 13.553 32.456 -11.026 1.00 18.55 284 ASN A CA 1
ATOM 806 C C . ASN A 1 103 ? 12.541 32.026 -9.980 1.00 18.11 284 ASN A C 1
ATOM 807 O O . ASN A 1 103 ? 12.416 32.679 -8.949 1.00 18.48 284 ASN A O 1
ATOM 812 N N . THR A 1 104 ? 11.866 30.902 -10.199 1.00 17.15 285 THR A N 1
ATOM 813 C CA . THR A 1 104 ? 10.881 30.404 -9.216 1.00 17.17 285 THR A CA 1
ATOM 814 C C . THR A 1 104 ? 11.553 29.883 -7.942 1.00 16.86 285 THR A C 1
ATOM 815 O O . THR A 1 104 ? 11.212 30.334 -6.852 1.00 17.02 285 THR A O 1
ATOM 819 N N . MET A 1 105 ? 12.464 28.910 -8.109 1.00 16.49 286 MET A N 1
ATOM 820 C CA . MET A 1 105 ? 13.227 28.319 -6.983 1.00 16.18 286 MET A CA 1
ATOM 821 C C . MET A 1 105 ? 13.763 29.397 -6.032 1.00 17.31 286 MET A C 1
ATOM 822 O O . MET A 1 105 ? 13.540 29.324 -4.817 1.00 19.10 286 MET A O 1
ATOM 827 N N . PHE A 1 106 ? 14.420 30.421 -6.590 1.00 18.26 287 PHE A N 1
ATOM 828 C CA . PHE A 1 106 ? 15.045 31.465 -5.780 1.00 19.33 287 PHE A CA 1
ATOM 829 C C . PHE A 1 106 ? 14.209 32.711 -5.568 1.00 20.25 287 PHE A C 1
ATOM 830 O O . PHE A 1 106 ? 14.749 33.708 -5.148 1.00 20.71 287 PHE A O 1
ATOM 838 N N . SER A 1 107 ? 12.913 32.649 -5.854 1.00 20.88 288 SER A N 1
ATOM 839 C CA . SER A 1 107 ? 11.986 33.738 -5.546 1.00 21.39 288 SER A CA 1
ATOM 840 C C . SER A 1 107 ? 11.539 33.669 -4.104 1.00 21.85 288 SER A C 1
ATOM 841 O O . SER A 1 107 ? 10.945 34.607 -3.641 1.00 22.49 288 SER A O 1
ATOM 844 N N . ASN A 1 108 ? 11.816 32.571 -3.399 1.00 21.66 289 ASN A N 1
ATOM 845 C CA . ASN A 1 108 ? 11.360 32.360 -2.025 1.00 20.93 289 ASN A CA 1
ATOM 846 C C . ASN A 1 108 ? 12.286 31.325 -1.360 1.00 20.63 289 ASN A C 1
ATOM 847 O O . ASN A 1 108 ? 12.296 30.166 -1.751 1.00 18.41 289 ASN A O 1
ATOM 852 N N . SER A 1 109 ? 13.075 31.775 -0.375 1.00 20.26 290 SER A N 1
ATOM 853 C CA . SER A 1 109 ? 14.008 30.937 0.376 1.00 19.98 290 SER A CA 1
ATOM 854 C C . SER A 1 109 ? 13.368 29.746 1.107 1.00 19.60 290 SER A C 1
ATOM 855 O O . SER A 1 109 ? 14.105 28.894 1.565 1.00 20.24 290 SER A O 1
ATOM 858 N N . ASN A 1 110 ? 12.035 29.664 1.222 1.00 18.96 291 ASN A N 1
ATOM 859 C CA . ASN A 1 110 ? 11.404 28.418 1.687 1.00 19.19 291 ASN A CA 1
ATOM 860 C C . ASN A 1 110 ? 11.329 27.329 0.604 1.00 18.87 291 ASN A C 1
ATOM 861 O O . ASN A 1 110 ? 11.025 26.173 0.886 1.00 16.15 291 ASN A O 1
ATOM 866 N N . TYR A 1 111 ? 11.544 27.718 -0.647 1.00 19.04 292 TYR A N 1
ATOM 867 C CA . TYR A 1 111 ? 11.300 26.778 -1.738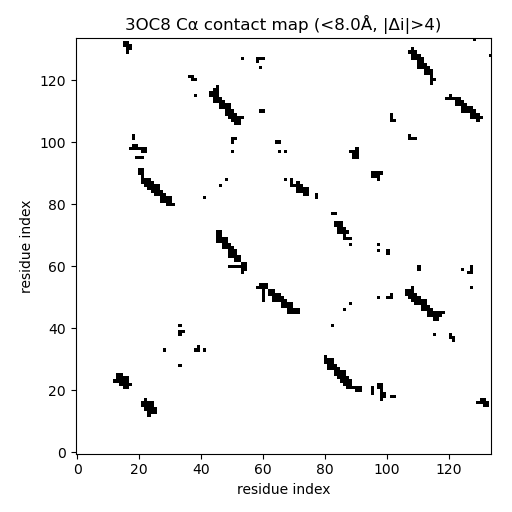 1.00 18.43 292 TYR A CA 1
ATOM 868 C C . TYR A 1 111 ? 12.480 25.813 -1.829 1.00 17.26 292 TYR A C 1
ATOM 869 O O . TYR A 1 111 ? 13.665 26.150 -1.622 1.00 16.59 292 TYR A O 1
ATOM 878 N N . LYS A 1 112 ? 12.102 24.595 -2.189 1.00 16.77 293 LYS A N 1
ATOM 879 C CA . LYS A 1 112 ? 13.018 23.483 -2.505 1.00 16.25 293 LYS A CA 1
ATOM 880 C C . LYS A 1 112 ? 12.764 22.925 -3.924 1.00 15.08 293 LYS A C 1
ATOM 881 O O . LYS A 1 112 ? 11.702 23.174 -4.534 1.00 15.06 293 LYS A O 1
ATOM 887 N N . THR A 1 113 ? 13.769 22.214 -4.433 1.00 13.37 294 THR A N 1
ATOM 888 C CA . THR A 1 113 ? 13.652 21.547 -5.692 1.00 12.95 294 THR A CA 1
ATOM 889 C C . THR A 1 113 ? 13.731 20.036 -5.420 1.00 12.30 294 THR A C 1
ATOM 890 O O . THR A 1 113 ? 14.662 19.524 -4.784 1.00 10.66 294 THR A O 1
ATOM 894 N N . GLN A 1 114 ? 12.709 19.342 -5.860 1.00 11.15 295 GLN A N 1
ATOM 895 C CA . GLN A 1 114 ? 12.656 17.862 -5.782 1.00 11.06 295 GLN A CA 1
ATOM 896 C C . GLN A 1 114 ? 12.536 17.216 -7.174 1.00 11.25 295 GLN A C 1
ATOM 897 O O . GLN A 1 114 ? 11.806 17.706 -8.067 1.00 10.84 295 GLN A O 1
ATOM 903 N N . ILE A 1 115 ? 13.257 16.130 -7.371 1.00 11.79 296 ILE A N 1
ATOM 904 C CA . ILE A 1 115 ? 13.316 15.463 -8.696 1.00 12.77 296 ILE A CA 1
ATOM 905 C C . ILE A 1 115 ? 12.556 14.146 -8.652 1.00 13.58 296 ILE A C 1
ATOM 906 O O . ILE A 1 115 ? 12.851 13.303 -7.809 1.00 13.90 296 ILE A O 1
ATOM 911 N N . LEU A 1 116 ? 11.512 14.017 -9.472 1.00 14.38 297 LEU A N 1
ATOM 912 C CA . LEU A 1 116 ? 10.668 12.838 -9.496 1.00 16.12 297 LEU A CA 1
ATOM 913 C C . LEU A 1 116 ? 11.002 12.040 -10.736 1.00 17.37 297 LEU A C 1
ATOM 914 O O . LEU A 1 116 ? 11.022 12.607 -11.839 1.00 16.34 297 LEU A O 1
ATOM 919 N N . LEU A 1 117 ? 11.312 10.755 -10.541 1.00 17.62 298 LEU A N 1
ATOM 920 C CA . LEU A 1 117 ? 11.546 9.781 -11.628 1.00 17.60 298 LEU A CA 1
ATOM 921 C C . LEU A 1 117 ? 10.287 8.901 -11.779 1.00 18.40 298 LEU A C 1
ATOM 922 O O . LEU A 1 117 ? 9.773 8.316 -10.810 1.00 18.26 298 LEU A O 1
ATOM 927 N N . THR A 1 118 ? 9.758 8.859 -12.985 1.00 18.73 299 THR A N 1
ATOM 928 C CA . THR A 1 118 ? 8.671 7.933 -13.304 1.00 20.89 299 THR A CA 1
ATOM 929 C C . THR A 1 118 ? 9.100 7.242 -14.576 1.00 22.67 299 THR A C 1
ATOM 930 O O . THR A 1 118 ? 10.155 7.552 -15.114 1.00 22.05 299 THR A O 1
ATOM 934 N N . LYS A 1 119 ? 8.295 6.308 -15.067 1.00 25.87 300 LYS A N 1
ATOM 935 C CA . LYS A 1 119 ? 8.419 5.863 -16.448 1.00 27.93 300 LYS A CA 1
ATOM 936 C C . LYS A 1 119 ? 8.109 6.937 -17.481 1.00 28.50 300 LYS A C 1
ATOM 937 O O . LYS A 1 119 ? 7.505 7.972 -17.195 1.00 28.68 300 LYS A O 1
ATOM 943 N N . GLY A 1 120 ? 8.510 6.644 -18.706 1.00 30.29 301 GLY A N 1
ATOM 944 C CA . GLY A 1 120 ? 8.384 7.545 -19.861 1.00 31.24 301 GLY A CA 1
ATOM 945 C C . GLY A 1 120 ? 7.046 8.252 -20.018 1.00 32.23 301 GLY A C 1
ATOM 946 O O . GLY A 1 120 ? 7.005 9.426 -20.416 1.00 32.63 301 GLY A O 1
ATOM 947 N N . ASP A 1 121 ? 5.978 7.532 -19.686 1.00 32.36 302 ASP A N 1
ATOM 948 C CA . ASP A 1 121 ? 4.627 7.993 -19.884 1.00 33.29 302 ASP A CA 1
ATOM 949 C C . ASP A 1 121 ? 3.983 8.443 -18.572 1.00 31.95 302 ASP A C 1
ATOM 950 O O . ASP A 1 121 ? 2.789 8.690 -18.519 1.00 32.83 302 ASP A O 1
ATOM 955 N N . GLY A 1 122 ? 4.764 8.526 -17.508 1.00 30.15 303 GLY A N 1
ATOM 956 C CA . GLY A 1 122 ? 4.301 9.086 -16.256 1.00 29.23 303 GLY A CA 1
ATOM 957 C C . GLY A 1 122 ? 3.932 8.042 -15.224 1.00 29.87 303 GLY A C 1
ATOM 958 O O . GLY A 1 122 ? 3.828 8.345 -14.026 1.00 29.03 303 GLY A O 1
ATOM 959 N N . SER A 1 123 ? 3.711 6.811 -15.689 1.00 30.69 304 SER A N 1
ATOM 960 C CA . SER A 1 123 ? 3.284 5.725 -14.809 1.00 31.26 304 SER A CA 1
ATOM 961 C C . SER A 1 123 ? 4.506 5.251 -14.026 1.00 31.07 304 SER A C 1
ATOM 962 O O . SER A 1 123 ? 5.599 5.843 -14.109 1.00 30.55 304 SER A O 1
ATOM 965 N N . GLY A 1 124 ? 4.282 4.176 -13.269 1.00 31.93 305 GLY A N 1
ATOM 966 C CA . GLY A 1 124 ? 5.313 3.498 -12.510 1.00 30.92 305 GLY A CA 1
ATOM 967 C C . GLY A 1 124 ? 5.302 3.981 -11.090 1.00 29.43 305 GLY A C 1
ATOM 968 O O . GLY A 1 124 ? 4.633 4.956 -10.752 1.00 30.06 305 GLY A O 1
ATOM 969 N N . VAL A 1 125 ? 6.071 3.294 -10.264 1.00 28.07 306 VAL A N 1
ATOM 970 C CA . VAL A 1 125 ? 6.332 3.739 -8.919 1.00 26.40 306 VAL A CA 1
ATOM 971 C C . VAL A 1 125 ? 7.078 5.075 -8.999 1.00 23.80 306 VAL A C 1
ATOM 972 O O . VAL A 1 125 ? 8.092 5.217 -9.716 1.00 22.83 306 VAL A O 1
ATOM 976 N N . LYS A 1 126 ? 6.580 6.039 -8.242 1.00 22.55 307 LYS A N 1
ATOM 977 C CA . LYS A 1 126 ? 7.184 7.367 -8.198 1.00 21.37 307 LYS A CA 1
ATOM 978 C C . LYS A 1 126 ? 8.377 7.345 -7.255 1.00 19.64 307 LYS A C 1
ATOM 979 O O . LYS A 1 126 ? 8.210 7.091 -6.063 1.00 19.85 307 LYS A O 1
ATOM 985 N N . LEU A 1 127 ? 9.552 7.657 -7.814 1.00 17.40 308 LEU A N 1
ATOM 986 C CA . LEU A 1 127 ? 10.819 7.613 -7.118 1.00 16.87 308 LEU A CA 1
ATOM 987 C C . LEU A 1 127 ? 11.317 9.048 -6.977 1.00 16.83 308 LEU A C 1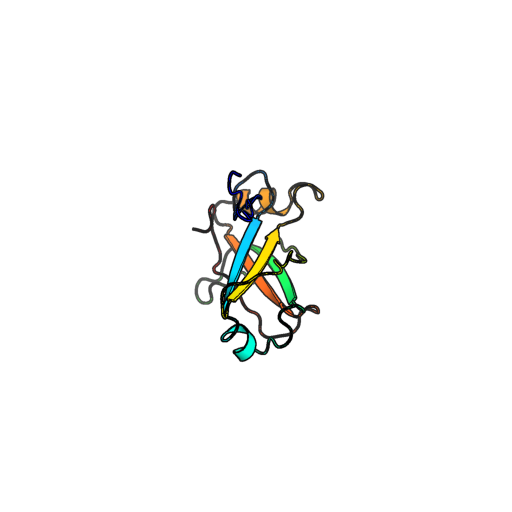
ATOM 988 O O . LEU A 1 127 ? 11.572 9.720 -7.993 1.00 16.46 308 LEU A O 1
ATOM 993 N N . TYR A 1 128 ? 11.360 9.533 -5.738 1.00 16.04 309 TYR A N 1
ATOM 994 C CA . TYR A 1 128 ? 11.686 10.932 -5.408 1.00 15.56 309 TYR A CA 1
ATOM 995 C C . TYR A 1 128 ? 13.086 11.091 -4.872 1.00 14.77 309 TYR A C 1
ATOM 996 O O . TYR A 1 128 ? 13.591 10.223 -4.168 1.00 17.53 309 TYR A O 1
ATOM 1005 N N . SER A 1 129 ? 13.698 12.205 -5.217 1.00 15.35 310 SER A N 1
ATOM 1006 C CA . SER A 1 129 ? 14.864 12.750 -4.522 1.00 14.37 310 SER A CA 1
ATOM 1007 C C . SER A 1 129 ? 14.360 13.499 -3.304 1.00 15.09 310 SER A C 1
ATOM 1008 O O . SER A 1 129 ? 13.168 13.794 -3.172 1.00 14.38 310 SER A O 1
ATOM 1011 N N . LYS A 1 130 ? 15.295 13.741 -2.397 1.00 15.77 311 LYS A N 1
ATOM 1012 C CA . LYS A 1 130 ? 15.141 14.670 -1.328 1.00 16.73 311 LYS A CA 1
ATOM 1013 C C . LYS A 1 130 ? 14.722 16.037 -1.900 1.00 16.15 311 LYS A C 1
ATOM 1014 O O . LYS A 1 130 ? 15.191 16.422 -2.999 1.00 15.46 311 LYS A O 1
ATOM 1020 N N . ALA A 1 131 ? 13.864 16.767 -1.167 1.00 15.34 312 ALA A N 1
ATOM 1021 C CA . ALA A 1 131 ? 13.573 18.146 -1.526 1.00 15.90 312 ALA A CA 1
ATOM 1022 C C . ALA A 1 131 ? 14.785 18.983 -1.148 1.00 15.04 312 ALA A C 1
ATOM 1023 O O . ALA A 1 131 ? 15.139 19.178 0.050 1.00 17.92 312 ALA A O 1
ATOM 1025 N N . TYR A 1 132 ? 15.483 19.416 -2.180 1.00 15.77 313 TYR A N 1
ATOM 1026 C CA . TYR A 1 132 ? 16.798 20.061 -2.032 1.00 15.94 313 TYR A CA 1
ATOM 1027 C C . TYR A 1 132 ? 16.738 21.571 -1.948 1.00 15.50 313 TYR A C 1
ATOM 1028 O O . TYR A 1 132 ? 15.986 22.230 -2.668 1.00 15.62 313 TYR A O 1
ATOM 1037 N N . SER A 1 133 ? 17.634 22.106 -1.157 1.00 15.48 314 SER A N 1
ATOM 1038 C CA . SER A 1 133 ? 17.953 23.502 -1.173 1.00 16.98 314 SER A CA 1
ATOM 1039 C C . SER A 1 133 ? 19.099 23.771 -2.145 1.00 16.55 314 SER A C 1
ATOM 1040 O O . SER A 1 133 ? 19.668 22.855 -2.778 1.00 16.11 314 SER A O 1
ATOM 1043 N N . GLU A 1 134 ? 19.453 25.042 -2.226 1.00 16.21 315 GLU A N 1
ATOM 1044 C CA . GLU A 1 134 ? 20.579 25.502 -2.991 1.00 17.75 315 GLU A CA 1
ATOM 1045 C C . GLU A 1 134 ? 21.768 24.588 -2.731 1.00 17.33 315 GLU A C 1
ATOM 1046 O O . GLU A 1 134 ? 21.980 24.116 -1.578 1.00 16.87 315 GLU A O 1
ATOM 1052 N N . ASN A 1 135 ? 22.511 24.316 -3.794 1.00 17.18 316 ASN A N 1
ATOM 1053 C CA . ASN A 1 135 ? 23.691 23.431 -3.737 1.00 17.70 316 ASN A CA 1
ATOM 1054 C C . ASN A 1 135 ? 23.426 22.021 -3.225 1.00 17.52 316 ASN A C 1
ATOM 1055 O O . ASN A 1 135 ? 24.302 21.402 -2.684 1.00 18.06 316 ASN A O 1
ATOM 1060 N N . PHE A 1 136 ? 22.204 21.544 -3.441 1.00 18.72 317 PHE A N 1
ATOM 1061 C CA . PHE A 1 136 ? 21.712 20.225 -3.071 1.00 18.57 317 PHE A CA 1
ATOM 1062 C C . PHE A 1 136 ? 21.812 19.966 -1.577 1.00 19.98 317 PHE A C 1
ATOM 1063 O O . PHE A 1 136 ? 21.988 18.847 -1.177 1.00 19.68 317 PHE A O 1
ATOM 1071 N N . LYS A 1 137 ? 21.687 21.004 -0.764 1.00 20.98 318 LYS A N 1
ATOM 1072 C CA . LYS A 1 137 ? 21.752 20.842 0.665 1.00 22.40 318 LYS A CA 1
ATOM 1073 C C . LYS A 1 137 ? 20.364 20.484 1.185 1.00 23.03 318 LYS A C 1
ATOM 1074 O O . LYS A 1 137 ? 19.388 20.344 0.396 1.00 21.23 318 LYS A O 1
#

CATH classification: 2.60.40.3240

Solvent-accessible surface area: 8559 Å² total; per-residue (Å²): 151,144,152,192,87,180,126,127,110,182,161,76,78,139,53,72,0,90,78,63,13,15,0,20,0,39,25,82,45,56,36,112,95,4,63,156,66,34,1,124,91,43,85,65,14,43,0,67,0,10,0,0,88,28,82,108,155,82,30,16,4,121,125,35,82,38,93,19,80,11,192,13,150,52,29,108,111,57,124,143,36,66,18,38,0,34,0,47,8,73,0,139,141,33,56,88,109,0,2,93,32,6,60,79,57,123,99,41,67,0,4,0,13,0,6,50,30,120,28,64,35,76,108,29,84,19,129,11,35,38,72,74,49,98

Organism: Vibrio cholerae serotype O1 (strain ATCC 39315 / El Tor Inaba N16961) (NCBI:txid243277)

InterPro domains:
  IPR009405 Vibrio cholerae toxin co-regulated pilus biosynthesis F [PF06340] (21-337)
  IPR009405 Vibrio cholerae toxin co-regulated pilus biosynthesis F [PIRSF020763] (1-338)
  IPR043125 Vibrio cholerae toxin co-regulated pilus biosynthesis F, C-terminal [G3DSA:2.60.40.3240] (202-338)

Sequence (134 aa):
MEIYPHIKVYEGTLSRLKPGGAMIAVLEYDVNNELSKHGYTNLWDVQFKVLVGVPHAETGVIYDPVYEEETVKPYQPSNNLTGKKLYNVSTNDMHNGYKWSNTMFSNSNYKTQILLTKGDGSGVKLYSKAYSENFK

Secondary structure (DSSP, 8-state):
-----------S---B--TTS--EEEEEEEHHHHHHTT---TTSEEEEEEEE---TTT---SS-SEEEEEPPB--S---TTEEEEEEE--HHHHTSHHHHHHTT-TT-EEEEEEEETTS-S--EEPP-B-GGG-

B-factor: mean 21.57, std 8.43, range [5.48, 67.82]

Foldseek 3Di:
DDDDDDDDDDDDDAAFFDAPFKGKHWDKDFQVVCVVQPNDPVQFKKKKKFKAAADPPPQDPPPGPDIAIFRWDWDPDDDVRMGITITIGPCVPPVNVPRCRNPVDQNMFIKMWMAGNVRHTDIDIDGRAHGPRD

Nearest PDB structures (foldseek):
  3oc8-assembly1_A  TM=1.008E+00  e=4.680E-26  Vibrio cholerae
  3oc5-assembly1_A  TM=8.986E-01  e=4.789E-20  Vibrio cholerae
  7w65-assembly1_F  TM=8.923E-01  e=1.174E-19  Vibrio cholerae
  7w65-assembly1_E  TM=8.870E-01  e=1.553E-19  Vibrio cholerae
  7w65-assembly1_D  TM=8.915E-01  e=2.876E-19  Vibrio cholerae